Protein AF-A0A432K8R8-F1 (afdb_monomer_lite)

Foldseek 3Di:
DQLLPPPPDQDVQKAKDWDPDDDCPPWAWLEKDWDDDDHWIWIKTWTQDPVQWIKIKIDTPDPQQDMTIITIGPDGSVNQPDDHPRNGDDHPNVSVVSVVSVVVRD

Sequence (106 aa):
MQYWDSEGPNNPEVYIEEIDHFDARGKFQVYGRGDIFGKTEFDMTIWRGRDRRMLVRFWSKDDDIDWRAFKIVGMLDTDITGSRMMGDWIPYCLRVAYDGWISDEW

Radius of gyration: 13.3 Å; chains: 1; bounding box: 30×31×33 Å

Secondary structure (DSSP, 8-state):
--GGGS-----TT-EEEE-S----TTPEEEEEEEEEETTEEEEEEEEE-TT--EEEEEEES-TTS--EEEEEES--GGGS-S-TTS-----HHHHHHHHHHHHHH-

pLDDT: mean 82.95, std 15.0, range [42.0, 97.0]

Structure (mmCIF, N/CA/C/O backbone):
data_AF-A0A432K8R8-F1
#
_entry.id   AF-A0A432K8R8-F1
#
loop_
_atom_site.group_PDB
_atom_site.id
_atom_site.type_symbol
_atom_site.label_atom_id
_atom_site.label_alt_id
_atom_site.label_comp_id
_atom_site.label_asym_id
_atom_site.label_entity_id
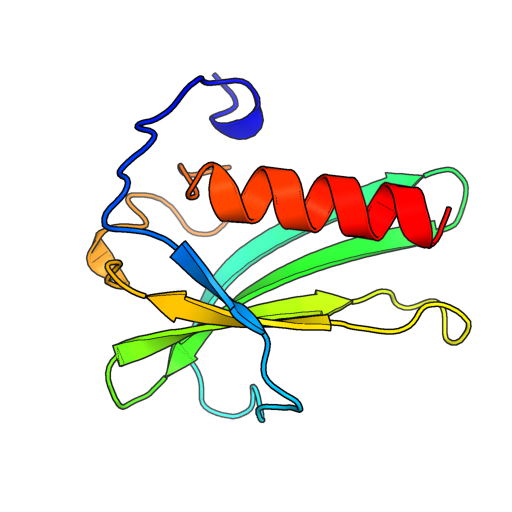_atom_site.label_seq_id
_atom_site.pdbx_PDB_ins_code
_atom_site.Cartn_x
_atom_site.Cartn_y
_atom_site.Cartn_z
_atom_site.occupancy
_atom_site.B_iso_or_equiv
_atom_site.auth_seq_id
_atom_site.auth_comp_id
_atom_site.auth_asym_id
_atom_site.auth_atom_id
_atom_site.pdbx_PDB_model_num
ATOM 1 N N . MET A 1 1 ? -8.721 17.334 -11.067 1.00 42.00 1 MET A N 1
ATOM 2 C CA . MET A 1 1 ? -7.374 17.256 -10.466 1.00 42.00 1 MET A CA 1
ATOM 3 C C . MET A 1 1 ? -7.163 15.813 -10.066 1.00 42.00 1 MET A C 1
ATOM 5 O O . MET A 1 1 ? -8.027 15.283 -9.383 1.00 42.00 1 MET A O 1
ATOM 9 N N . GLN A 1 2 ? -6.109 15.162 -10.561 1.00 52.50 2 GLN A N 1
ATOM 10 C CA . GLN A 1 2 ? -5.728 13.834 -10.078 1.00 52.50 2 GLN A CA 1
ATOM 11 C C . GLN A 1 2 ? -5.270 14.006 -8.625 1.00 52.50 2 GLN A C 1
ATOM 13 O O . GLN A 1 2 ? -4.321 14.740 -8.371 1.00 52.50 2 GLN A O 1
ATOM 18 N N . TYR A 1 3 ? -5.963 13.398 -7.659 1.00 57.38 3 TYR A N 1
ATOM 19 C CA . TYR A 1 3 ? -5.620 13.546 -6.237 1.00 57.38 3 TYR A CA 1
ATOM 20 C C . TYR A 1 3 ? -4.218 13.021 -5.899 1.00 57.38 3 TYR A C 1
ATOM 22 O O . TYR A 1 3 ? -3.676 13.387 -4.857 1.00 57.38 3 TYR A O 1
ATOM 30 N N . TRP A 1 4 ? -3.615 12.214 -6.776 1.00 63.62 4 TRP A N 1
ATOM 31 C CA . TRP A 1 4 ? -2.246 11.723 -6.624 1.00 63.62 4 TRP A CA 1
ATOM 32 C C . TRP A 1 4 ? -1.218 12.844 -6.454 1.00 63.62 4 TRP A C 1
ATOM 34 O O . TRP A 1 4 ? -0.339 12.723 -5.608 1.00 63.62 4 TRP A O 1
ATOM 44 N N . ASP A 1 5 ? -1.398 13.958 -7.167 1.00 59.44 5 ASP A N 1
ATOM 45 C CA . ASP A 1 5 ? -0.513 15.129 -7.094 1.00 59.44 5 ASP A CA 1
ATOM 46 C C . ASP A 1 5 ? -0.961 16.139 -6.026 1.00 59.44 5 ASP A C 1
ATOM 48 O O . ASP A 1 5 ? -0.345 17.186 -5.842 1.00 59.44 5 ASP A O 1
ATOM 52 N N . SER A 1 6 ? -2.065 15.862 -5.322 1.00 59.44 6 SER A N 1
ATOM 53 C CA . SER A 1 6 ? -2.537 16.729 -4.244 1.00 59.44 6 SER A CA 1
ATOM 54 C C . SER A 1 6 ? -1.804 16.407 -2.943 1.00 59.44 6 SER A C 1
ATOM 56 O O . SER A 1 6 ? -1.611 15.241 -2.593 1.00 59.44 6 SER A O 1
ATOM 58 N N . GLU A 1 7 ? -1.462 17.424 -2.155 1.00 55.53 7 GLU A N 1
ATOM 59 C CA . GLU A 1 7 ? -0.938 17.267 -0.786 1.00 55.53 7 GLU A CA 1
ATOM 60 C C . GLU A 1 7 ? -1.992 16.735 0.204 1.00 55.53 7 GLU A C 1
ATOM 62 O O . GLU A 1 7 ? -1.928 17.030 1.395 1.00 55.53 7 GLU A O 1
ATOM 67 N N . GLY A 1 8 ? -3.010 16.007 -0.279 1.00 56.50 8 GLY A N 1
ATOM 68 C CA . GLY A 1 8 ? -4.173 15.621 0.504 1.00 56.50 8 GLY A CA 1
ATOM 69 C C . GLY A 1 8 ? -3.781 15.053 1.872 1.00 56.50 8 GLY A C 1
ATOM 70 O O . GLY A 1 8 ? -2.707 14.467 2.005 1.00 56.50 8 GLY A O 1
ATOM 71 N N . PRO A 1 9 ? -4.631 15.249 2.887 1.00 57.00 9 PRO A N 1
ATOM 72 C CA . PRO A 1 9 ? -4.216 15.457 4.267 1.00 57.00 9 PRO A CA 1
ATOM 73 C C . PRO A 1 9 ? -3.190 14.433 4.748 1.00 57.00 9 PRO A C 1
ATOM 75 O O . PRO A 1 9 ? -3.463 13.234 4.800 1.00 57.00 9 PRO A O 1
ATOM 78 N N . ASN A 1 10 ? -2.013 14.912 5.152 1.00 62.41 10 ASN A N 1
ATOM 79 C CA . ASN A 1 10 ? -1.089 14.108 5.938 1.00 62.41 10 ASN A CA 1
ATOM 80 C C . ASN A 1 10 ? -1.682 13.945 7.344 1.00 62.41 10 ASN A C 1
ATOM 82 O O . ASN A 1 10 ? -1.412 14.745 8.238 1.00 62.41 10 ASN A O 1
ATOM 86 N N . ASN A 1 11 ? -2.579 12.971 7.503 1.00 69.69 11 ASN A N 1
ATOM 87 C CA . ASN A 1 11 ? -3.137 12.622 8.799 1.00 69.69 11 ASN A CA 1
ATOM 88 C C . ASN A 1 11 ? -2.154 11.673 9.508 1.00 69.69 11 ASN A C 1
ATOM 90 O O . ASN A 1 11 ? -2.046 10.523 9.082 1.00 69.69 11 ASN A O 1
ATOM 94 N N . PRO A 1 12 ? -1.459 12.106 10.577 1.00 72.62 12 PRO A N 1
ATOM 95 C CA . PRO A 1 12 ? -0.501 11.261 11.290 1.00 72.62 12 PRO A CA 1
ATOM 96 C C . PRO A 1 12 ? -1.156 10.053 11.976 1.00 72.62 12 PRO A C 1
ATOM 98 O O . PRO A 1 12 ? -0.460 9.113 12.346 1.00 72.62 12 PRO A O 1
ATOM 101 N N . GLU A 1 13 ? -2.481 10.054 12.139 1.00 83.12 13 GLU A N 1
ATOM 102 C CA . GLU A 1 13 ? -3.229 8.903 12.651 1.00 83.12 13 GLU A CA 1
ATOM 103 C C . GLU A 1 13 ? -3.401 7.800 11.594 1.00 83.12 13 GLU A C 1
ATOM 105 O O . GLU A 1 13 ? -3.737 6.669 11.947 1.00 83.12 13 GLU A O 1
ATOM 110 N N . VAL A 1 14 ? -3.149 8.107 10.313 1.00 85.50 14 VAL A N 1
ATOM 111 C CA . VAL A 1 14 ? -3.227 7.158 9.198 1.00 85.50 14 VAL A CA 1
ATOM 112 C C . VAL A 1 14 ? -1.834 6.714 8.779 1.00 85.50 14 VAL A C 1
ATOM 114 O O . VAL A 1 14 ? -1.045 7.478 8.222 1.00 85.50 14 VAL A O 1
ATOM 117 N N . TYR A 1 15 ? -1.548 5.435 8.982 1.00 89.31 15 TYR A N 1
ATOM 118 C CA . TYR A 1 15 ? -0.267 4.832 8.630 1.00 89.31 15 TYR A CA 1
ATOM 119 C C . TYR A 1 15 ? -0.459 3.416 8.088 1.00 89.31 15 TYR A C 1
ATOM 121 O O . TYR A 1 15 ? -1.550 2.844 8.166 1.00 89.31 15 TYR A O 1
ATOM 129 N N . ILE A 1 16 ? 0.599 2.857 7.504 1.00 92.81 16 ILE A N 1
ATOM 130 C CA . ILE A 1 16 ? 0.600 1.491 6.984 1.00 92.81 16 ILE A CA 1
ATOM 131 C C . ILE A 1 16 ? 1.515 0.604 7.824 1.00 92.81 16 ILE A C 1
ATOM 133 O O . ILE A 1 16 ? 2.585 1.026 8.253 1.00 92.81 16 ILE A O 1
ATOM 137 N N . GLU A 1 17 ? 1.075 -0.625 8.058 1.00 95.50 17 GLU A N 1
ATOM 138 C CA . GLU A 1 17 ? 1.848 -1.685 8.705 1.00 95.50 17 GLU A CA 1
ATOM 139 C C . GLU A 1 17 ? 2.110 -2.765 7.661 1.00 95.50 17 GLU A C 1
ATOM 141 O O . GLU A 1 17 ? 1.156 -3.305 7.095 1.00 95.50 17 GLU A O 1
ATOM 146 N N . GLU A 1 18 ? 3.377 -3.069 7.387 1.00 95.88 18 GLU A N 1
ATOM 147 C CA . GLU A 1 18 ? 3.733 -4.197 6.527 1.00 95.88 18 GLU A CA 1
ATOM 148 C C . GLU A 1 18 ? 3.308 -5.514 7.184 1.00 95.88 18 GLU A C 1
ATOM 150 O O . GLU A 1 18 ? 3.372 -5.677 8.406 1.00 95.88 18 GLU A O 1
ATOM 155 N N . ILE A 1 19 ? 2.809 -6.436 6.370 1.00 96.56 19 ILE A N 1
ATOM 156 C CA . ILE A 1 19 ? 2.346 -7.753 6.793 1.00 96.56 19 ILE A CA 1
ATOM 157 C C . ILE A 1 19 ? 2.857 -8.802 5.815 1.00 96.56 19 ILE A C 1
ATOM 159 O O . ILE A 1 19 ? 2.910 -8.551 4.616 1.00 96.56 19 ILE A O 1
ATOM 163 N N . ASP A 1 20 ? 3.133 -10.007 6.315 1.00 95.25 20 ASP A N 1
ATOM 164 C CA . ASP A 1 20 ? 3.686 -11.078 5.482 1.00 95.25 20 ASP A CA 1
ATOM 165 C C . ASP A 1 20 ? 2.788 -11.403 4.286 1.00 95.25 20 ASP A C 1
ATOM 167 O O . ASP A 1 20 ? 3.266 -11.573 3.177 1.00 95.25 20 ASP A O 1
ATOM 171 N N . HIS A 1 21 ? 1.474 -11.538 4.505 1.00 94.00 21 HIS A N 1
ATOM 172 C CA . HIS A 1 21 ? 0.527 -11.958 3.473 1.00 94.00 21 HIS A CA 1
ATOM 173 C C . HIS A 1 21 ? -0.933 -11.755 3.916 1.00 94.00 21 HIS A C 1
ATOM 175 O O . HIS A 1 21 ? -1.271 -11.813 5.099 1.00 94.00 21 HIS A O 1
ATOM 181 N N . PHE A 1 22 ? -1.842 -11.620 2.946 1.00 94.25 22 PHE A N 1
ATOM 182 C CA . PHE A 1 22 ? -3.280 -11.815 3.148 1.00 94.25 22 PHE A CA 1
ATOM 183 C C . PHE A 1 22 ? -3.943 -12.393 1.895 1.00 94.25 22 PHE A C 1
ATOM 185 O O . PHE A 1 22 ? -3.562 -12.062 0.778 1.00 94.25 22 PHE A O 1
ATOM 192 N N . ASP A 1 23 ? -5.007 -13.182 2.061 1.00 92.69 23 ASP A N 1
ATOM 193 C CA . ASP A 1 23 ? -5.818 -13.645 0.928 1.00 92.69 23 ASP A CA 1
ATOM 194 C C . ASP A 1 23 ? -6.830 -12.565 0.498 1.00 92.69 23 ASP A C 1
ATOM 196 O O . ASP A 1 23 ? -7.663 -12.137 1.302 1.00 92.69 23 ASP A O 1
ATOM 200 N N . ALA A 1 24 ? -6.785 -12.132 -0.765 1.00 91.38 24 ALA A N 1
ATOM 201 C CA . ALA A 1 24 ? -7.726 -11.167 -1.338 1.00 91.38 24 ALA A CA 1
ATOM 202 C C . ALA A 1 24 ? -9.114 -11.771 -1.645 1.00 91.38 24 ALA A C 1
ATOM 204 O O . ALA A 1 24 ? -10.091 -11.034 -1.810 1.00 91.38 24 ALA A O 1
ATOM 205 N N . ARG A 1 25 ? -9.244 -13.105 -1.699 1.00 89.50 25 ARG A N 1
ATOM 206 C CA . ARG A 1 25 ? -10.503 -13.786 -2.034 1.00 89.50 25 ARG A CA 1
ATOM 207 C C . ARG A 1 25 ? -11.601 -13.444 -1.029 1.00 89.50 25 ARG A C 1
ATOM 209 O O . ARG A 1 25 ? -11.418 -13.475 0.188 1.00 89.50 25 ARG A O 1
ATOM 216 N N . GLY A 1 26 ? -12.774 -13.100 -1.559 1.00 88.38 26 GLY A N 1
ATOM 217 C CA . GLY A 1 26 ? -13.945 -12.732 -0.759 1.00 88.38 26 GLY A CA 1
ATOM 218 C C . GLY A 1 26 ? -13.848 -11.370 -0.059 1.00 88.38 26 GLY A C 1
ATOM 219 O O . GLY A 1 26 ? -14.732 -11.051 0.7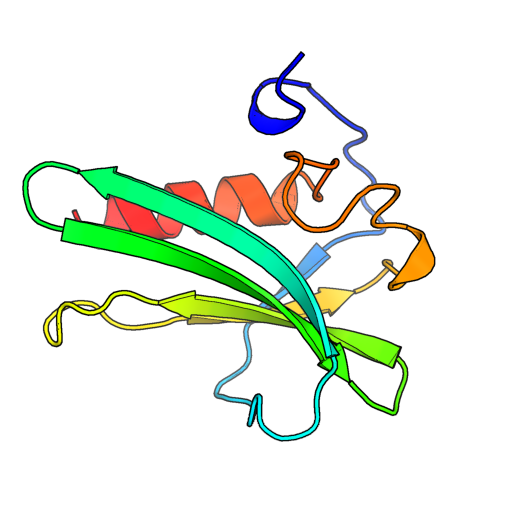40 1.00 88.38 26 GLY A O 1
ATOM 220 N N . LYS A 1 27 ? -12.809 -10.573 -0.341 1.00 92.44 27 LYS A N 1
ATOM 221 C CA . LYS A 1 27 ? -12.699 -9.176 0.095 1.00 92.44 27 LYS A CA 1
ATOM 222 C C . LYS A 1 27 ? -13.241 -8.241 -0.979 1.00 92.44 27 LYS A C 1
ATOM 224 O O . LYS A 1 27 ? -13.289 -8.580 -2.159 1.00 92.44 27 LYS A O 1
ATOM 229 N N . PHE A 1 28 ? -13.669 -7.055 -0.564 1.00 89.88 28 PHE A N 1
ATOM 230 C CA . PHE A 1 28 ? -14.235 -6.068 -1.477 1.00 89.88 28 PHE A CA 1
ATOM 231 C C . PHE A 1 28 ? -13.138 -5.120 -1.948 1.00 89.88 28 PHE A C 1
ATOM 233 O O . PHE A 1 28 ? -12.571 -4.402 -1.130 1.00 89.88 28 PHE A O 1
ATOM 240 N N . GLN A 1 29 ? -12.837 -5.108 -3.244 1.00 89.81 29 GLN A N 1
ATOM 241 C CA . GLN A 1 29 ? -11.899 -4.136 -3.798 1.00 89.81 29 GLN A CA 1
ATOM 242 C C . GLN A 1 29 ? -12.507 -2.730 -3.721 1.00 89.81 29 GLN A C 1
ATOM 244 O O . GLN A 1 29 ? -13.637 -2.503 -4.176 1.00 89.81 29 GLN A O 1
ATOM 249 N N . VAL A 1 30 ? -11.753 -1.816 -3.114 1.00 86.25 30 VAL A N 1
ATOM 250 C CA . VAL A 1 30 ? -12.158 -0.421 -2.883 1.00 86.25 30 VAL A CA 1
ATOM 251 C C . VAL A 1 30 ? -11.413 0.541 -3.801 1.00 86.25 30 VAL A C 1
ATOM 253 O O . VAL A 1 30 ? -12.018 1.487 -4.291 1.00 86.25 30 VAL A O 1
ATOM 256 N N . TYR A 1 31 ? -10.142 0.267 -4.099 1.00 85.69 31 TYR A N 1
ATOM 257 C CA . TYR A 1 31 ? -9.304 1.107 -4.950 1.00 85.69 31 TYR A CA 1
ATOM 258 C C . TYR A 1 31 ? -8.279 0.256 -5.704 1.00 85.69 31 TYR A C 1
ATOM 260 O O . TYR A 1 31 ? -7.869 -0.804 -5.226 1.00 85.69 31 TYR A O 1
ATOM 268 N N . GLY A 1 32 ? -7.875 0.720 -6.883 1.00 87.88 32 GLY A N 1
ATOM 269 C CA . GLY A 1 32 ? -6.787 0.147 -7.664 1.00 87.88 32 GLY A CA 1
ATOM 270 C C . GLY A 1 32 ? -6.087 1.232 -8.475 1.00 87.88 32 GLY A C 1
ATOM 271 O O . GLY A 1 32 ? -6.740 2.173 -8.930 1.00 87.88 32 GLY A O 1
ATOM 272 N N . ARG A 1 33 ? -4.776 1.086 -8.638 1.00 88.12 33 ARG A N 1
ATOM 273 C CA . ARG A 1 33 ? -3.919 1.921 -9.478 1.00 88.12 33 ARG A CA 1
ATOM 274 C C . ARG A 1 33 ? -2.910 1.024 -10.185 1.00 88.12 33 ARG A C 1
ATOM 276 O O . ARG A 1 33 ? -2.439 0.081 -9.563 1.00 88.12 33 ARG A O 1
ATOM 283 N N . GLY A 1 34 ? -2.597 1.360 -11.430 1.00 90.88 34 GLY A N 1
ATOM 284 C CA . GLY A 1 34 ? -1.501 0.767 -12.184 1.00 90.88 34 GLY A CA 1
ATOM 285 C C . GLY A 1 34 ? -0.652 1.864 -12.820 1.00 90.88 34 GLY A C 1
ATOM 286 O O . GLY A 1 34 ? -1.200 2.858 -13.310 1.00 90.88 34 GLY A O 1
ATOM 287 N N . ASP A 1 35 ? 0.663 1.686 -12.804 1.00 90.25 35 ASP A N 1
ATOM 288 C CA . ASP A 1 35 ? 1.654 2.563 -13.422 1.00 90.25 35 ASP A CA 1
ATOM 289 C C . ASP A 1 35 ? 2.579 1.735 -14.315 1.00 90.25 35 ASP A C 1
ATOM 291 O O . ASP A 1 35 ? 3.052 0.667 -13.931 1.00 90.25 35 ASP A O 1
ATOM 295 N N . ILE A 1 36 ? 2.828 2.222 -15.532 1.00 92.31 36 ILE A N 1
ATOM 296 C CA . ILE A 1 36 ? 3.607 1.497 -16.540 1.00 92.31 36 ILE A CA 1
ATOM 297 C C . ILE A 1 36 ? 4.951 2.195 -16.736 1.00 92.31 36 ILE A C 1
ATOM 299 O O . ILE A 1 36 ? 4.998 3.350 -17.166 1.00 92.31 36 ILE A O 1
ATOM 303 N N . PHE A 1 37 ? 6.037 1.458 -16.507 1.00 88.25 37 PHE A N 1
ATOM 304 C CA . PHE A 1 37 ? 7.410 1.888 -16.755 1.00 88.25 37 PHE A CA 1
ATOM 305 C C . PHE A 1 37 ? 8.051 0.943 -17.773 1.00 88.25 37 PHE A C 1
ATOM 307 O O . PHE A 1 37 ? 8.263 -0.242 -17.528 1.00 88.25 37 PHE A O 1
ATOM 314 N N . GLY A 1 38 ? 8.315 1.448 -18.980 1.00 88.50 38 GLY A N 1
ATOM 315 C CA . GLY A 1 38 ? 8.817 0.621 -20.079 1.00 88.50 38 GLY A CA 1
ATOM 316 C C . GLY A 1 38 ? 7.855 -0.519 -20.437 1.00 88.50 38 GLY A C 1
ATOM 317 O O . GLY A 1 38 ? 6.825 -0.281 -21.065 1.00 88.50 38 GLY A O 1
ATOM 318 N N . LYS A 1 39 ? 8.224 -1.759 -20.088 1.00 88.88 39 LYS A N 1
ATOM 319 C CA . LYS A 1 39 ? 7.404 -2.970 -20.298 1.00 88.88 39 LYS A CA 1
ATOM 320 C C . LYS A 1 39 ? 6.792 -3.523 -19.009 1.00 88.88 39 LYS A C 1
ATOM 322 O O . LYS A 1 39 ? 6.031 -4.484 -19.085 1.00 88.88 39 LYS A O 1
ATOM 327 N N . THR A 1 40 ? 7.127 -2.930 -17.872 1.00 92.69 40 THR A N 1
ATOM 328 C CA . THR A 1 40 ? 6.752 -3.411 -16.548 1.00 92.69 40 THR A CA 1
ATOM 329 C C . THR A 1 40 ? 5.565 -2.602 -16.042 1.00 92.69 40 THR A C 1
ATOM 331 O O . THR A 1 40 ? 5.542 -1.374 -16.144 1.00 92.69 40 THR A O 1
ATOM 334 N N . GLU A 1 41 ? 4.555 -3.303 -15.535 1.00 94.75 41 GLU A N 1
ATOM 335 C CA . GLU A 1 41 ? 3.369 -2.719 -14.908 1.00 94.75 41 GLU A CA 1
ATOM 336 C C . GLU A 1 41 ? 3.478 -2.933 -13.400 1.00 94.75 41 GLU A C 1
ATOM 338 O O . GLU A 1 41 ? 3.655 -4.061 -12.938 1.00 94.75 41 GLU A O 1
ATOM 343 N N . PHE A 1 42 ? 3.406 -1.846 -12.647 1.00 94.75 42 PHE A N 1
ATOM 344 C CA . PHE A 1 42 ? 3.350 -1.847 -11.196 1.00 94.75 42 PHE A CA 1
ATOM 345 C C . PHE A 1 42 ? 1.912 -1.558 -10.801 1.00 94.75 42 PHE A C 1
ATOM 347 O O . PHE A 1 42 ? 1.315 -0.607 -11.301 1.00 94.75 42 PHE A O 1
ATOM 354 N N . ASP A 1 43 ? 1.352 -2.382 -9.926 1.00 95.06 43 ASP A N 1
ATOM 355 C CA . ASP A 1 43 ? -0.031 -2.286 -9.498 1.00 95.06 43 ASP A CA 1
ATOM 356 C C . ASP A 1 43 ? -0.121 -2.128 -7.980 1.00 95.06 43 ASP A C 1
ATOM 358 O O . ASP A 1 43 ? 0.520 -2.828 -7.196 1.00 95.06 43 ASP A O 1
ATOM 362 N N . MET A 1 44 ? -1.021 -1.257 -7.544 1.00 93.94 44 MET A N 1
ATOM 363 C CA . MET A 1 44 ? -1.486 -1.172 -6.169 1.00 93.94 44 MET A CA 1
ATOM 364 C C . MET A 1 44 ? -2.969 -1.493 -6.127 1.00 93.94 44 MET A C 1
ATOM 366 O O . MET A 1 44 ? -3.779 -0.935 -6.865 1.00 93.94 44 MET A O 1
ATOM 370 N N . THR A 1 45 ? -3.374 -2.359 -5.207 1.00 92.88 45 THR A N 1
ATOM 371 C CA . THR A 1 45 ? -4.792 -2.644 -4.985 1.00 92.88 45 THR A CA 1
ATOM 372 C C . THR A 1 45 ? -5.125 -2.620 -3.505 1.00 92.88 45 THR A C 1
ATOM 374 O O . THR A 1 45 ? -4.393 -3.164 -2.684 1.00 92.88 45 THR A O 1
ATOM 377 N N . ILE A 1 46 ? -6.249 -1.986 -3.171 1.00 91.81 46 ILE A N 1
ATOM 378 C CA . ILE A 1 46 ? -6.767 -1.873 -1.810 1.00 91.81 46 ILE A CA 1
ATOM 379 C C . ILE A 1 46 ? -8.057 -2.687 -1.707 1.00 91.81 46 ILE A C 1
ATOM 381 O O . ILE A 1 46 ? -8.970 -2.566 -2.535 1.00 91.81 46 ILE A O 1
ATOM 385 N N . TRP A 1 47 ? -8.160 -3.482 -0.648 1.00 93.06 47 TRP A N 1
ATOM 386 C CA . TRP A 1 47 ? -9.325 -4.282 -0.307 1.00 93.06 47 TRP A CA 1
ATOM 387 C C . TRP A 1 47 ? -9.833 -3.965 1.093 1.00 93.06 47 TRP A C 1
ATOM 389 O O . TRP A 1 47 ? -9.065 -3.779 2.032 1.00 93.06 47 TRP A O 1
ATOM 399 N N . ARG A 1 48 ? -11.153 -4.033 1.248 1.00 91.38 48 ARG A N 1
ATOM 400 C CA . ARG A 1 48 ? -11.834 -4.064 2.538 1.00 91.38 48 ARG A CA 1
ATOM 401 C C . ARG A 1 48 ? -12.131 -5.507 2.944 1.00 91.38 48 ARG A C 1
ATOM 403 O O . ARG A 1 48 ? -12.864 -6.223 2.249 1.00 91.38 48 ARG A O 1
ATOM 410 N N . GLY A 1 49 ? -11.587 -5.919 4.085 1.00 87.88 49 GLY A N 1
ATOM 411 C CA . GLY A 1 49 ? -11.910 -7.165 4.776 1.00 87.88 49 GLY A CA 1
ATOM 412 C C . GLY A 1 49 ? -13.310 -7.162 5.403 1.00 87.88 49 GLY A C 1
ATOM 413 O O . GLY A 1 49 ? -13.971 -6.131 5.511 1.00 87.88 49 GLY A O 1
ATOM 414 N N . ARG A 1 50 ? -13.788 -8.335 5.840 1.00 84.69 50 ARG A N 1
ATOM 415 C CA . ARG A 1 50 ? -15.094 -8.457 6.527 1.00 84.69 50 ARG A CA 1
ATOM 416 C C . ARG A 1 50 ? -15.121 -7.750 7.882 1.00 84.69 50 ARG A C 1
ATOM 418 O O . ARG A 1 50 ? -16.159 -7.259 8.300 1.00 84.69 50 ARG A O 1
ATOM 425 N N . ASP A 1 51 ? -13.971 -7.680 8.531 1.00 86.31 51 ASP A N 1
ATOM 426 C CA . ASP A 1 51 ? -13.702 -6.946 9.767 1.00 86.31 51 ASP A CA 1
ATOM 427 C C . ASP A 1 51 ? -13.494 -5.440 9.538 1.00 86.31 51 ASP A C 1
ATOM 429 O O . ASP A 1 51 ? -13.047 -4.735 10.439 1.00 86.31 51 ASP A O 1
ATOM 433 N N . ARG A 1 52 ? -13.801 -4.949 8.329 1.00 83.06 52 ARG A N 1
ATOM 434 C CA . ARG A 1 52 ? -13.557 -3.577 7.867 1.00 83.06 52 ARG A CA 1
ATOM 435 C C . ARG A 1 52 ? -12.085 -3.164 7.871 1.00 83.06 52 ARG A C 1
ATOM 437 O O . ARG A 1 52 ? -11.802 -1.989 7.665 1.00 83.06 52 ARG A O 1
ATOM 444 N N . ARG A 1 53 ? -11.143 -4.100 8.042 1.00 89.75 53 ARG A N 1
ATOM 445 C CA . ARG A 1 53 ? -9.720 -3.793 7.880 1.00 89.75 53 ARG A CA 1
ATOM 446 C C . ARG A 1 53 ? -9.419 -3.493 6.421 1.00 89.75 53 ARG A C 1
ATOM 448 O O . ARG A 1 53 ? -9.883 -4.197 5.522 1.00 89.75 53 ARG A O 1
ATOM 455 N N . MET A 1 54 ? -8.616 -2.464 6.220 1.00 92.00 54 MET A N 1
ATOM 456 C CA . MET A 1 54 ? -8.147 -2.031 4.915 1.00 92.00 54 MET A CA 1
ATOM 457 C C . MET A 1 54 ? -6.793 -2.682 4.653 1.00 92.00 54 MET A C 1
ATOM 459 O O . MET A 1 54 ? -5.882 -2.587 5.474 1.00 92.00 54 MET A O 1
ATOM 463 N N . LEU A 1 55 ? -6.688 -3.397 3.542 1.00 94.56 55 LEU A N 1
ATOM 464 C CA . LEU A 1 55 ? -5.519 -4.185 3.166 1.00 94.56 55 LEU A CA 1
ATOM 465 C C . LEU A 1 55 ? -5.041 -3.733 1.798 1.00 94.56 55 LEU A C 1
ATOM 467 O O . LEU A 1 55 ? -5.867 -3.515 0.913 1.00 94.56 55 LEU A O 1
ATOM 471 N N . VAL A 1 56 ? -3.733 -3.621 1.619 1.00 95.12 56 VAL A N 1
ATOM 472 C CA . VAL A 1 56 ? -3.119 -3.184 0.366 1.00 95.12 56 VAL A CA 1
ATOM 473 C C . VAL A 1 56 ? -2.102 -4.199 -0.094 1.00 95.12 56 VAL A C 1
ATOM 475 O O . VAL A 1 56 ? -1.381 -4.765 0.721 1.00 95.12 56 VAL A O 1
ATOM 478 N N . ARG A 1 57 ? -2.029 -4.405 -1.404 1.00 96.69 57 ARG A N 1
ATOM 479 C CA . ARG A 1 57 ? -0.926 -5.115 -2.039 1.00 96.69 57 ARG A CA 1
ATOM 480 C C . ARG A 1 57 ? -0.345 -4.267 -3.151 1.00 96.69 57 ARG A C 1
ATOM 482 O O . ARG A 1 57 ? -1.107 -3.749 -3.972 1.00 96.69 57 ARG A O 1
ATOM 489 N N . PHE A 1 58 ? 0.973 -4.186 -3.159 1.00 96.62 58 PHE A N 1
ATOM 490 C CA . PHE A 1 58 ? 1.776 -3.764 -4.293 1.00 96.62 58 PHE A CA 1
ATOM 491 C C . PHE A 1 58 ? 2.220 -5.021 -5.027 1.00 96.62 58 PHE A C 1
ATOM 493 O O . PHE A 1 58 ? 2.681 -5.959 -4.376 1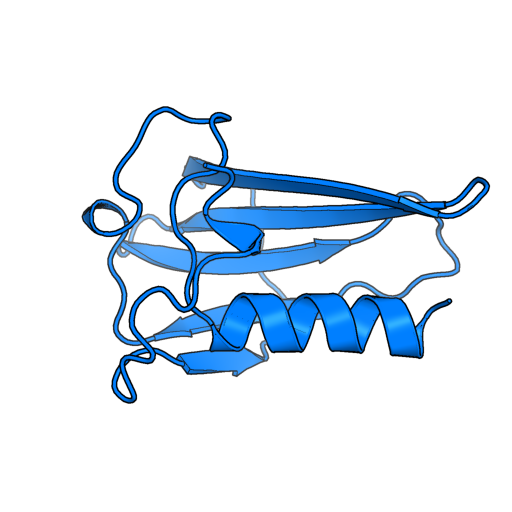.00 96.62 58 PHE A O 1
ATOM 500 N N . TRP A 1 59 ? 1.987 -5.104 -6.327 1.00 96.25 59 TRP A N 1
ATOM 501 C CA . TRP A 1 59 ? 2.262 -6.305 -7.105 1.00 96.25 59 TRP A CA 1
ATOM 502 C C . TRP A 1 59 ? 2.572 -5.958 -8.556 1.00 96.25 59 TRP A C 1
ATOM 504 O O . TRP A 1 59 ? 2.142 -4.924 -9.055 1.00 96.25 59 TRP A O 1
ATOM 514 N N . SER A 1 60 ? 3.311 -6.830 -9.230 1.00 95.69 60 SER A N 1
ATOM 515 C CA . SER A 1 60 ? 3.490 -6.788 -10.677 1.00 95.69 60 SER A CA 1
ATOM 516 C C . SER A 1 60 ? 3.046 -8.116 -11.283 1.00 95.69 60 SER A C 1
ATOM 518 O O . SER A 1 60 ? 2.877 -9.117 -10.583 1.00 95.69 60 SER A O 1
ATOM 520 N N . LYS A 1 61 ? 2.825 -8.118 -12.599 1.00 93.69 61 LYS A N 1
ATOM 521 C CA . LYS A 1 61 ? 2.729 -9.353 -13.392 1.00 93.69 61 LYS A CA 1
ATOM 522 C C . LYS A 1 61 ? 4.103 -9.912 -13.757 1.00 93.69 61 LYS A C 1
ATOM 524 O O . LYS A 1 61 ? 4.158 -11.010 -14.298 1.00 93.69 61 LYS A O 1
ATOM 529 N N . ASP A 1 62 ? 5.157 -9.130 -13.551 1.00 92.81 62 ASP A N 1
ATOM 530 C CA . ASP A 1 62 ? 6.528 -9.589 -13.697 1.00 92.81 62 ASP A CA 1
ATOM 531 C C . ASP A 1 62 ? 6.892 -10.470 -12.496 1.00 92.81 62 ASP A C 1
ATOM 533 O O . ASP A 1 62 ? 6.773 -10.032 -11.352 1.00 92.81 62 ASP A O 1
ATOM 537 N N . ASP A 1 63 ? 7.284 -11.716 -12.761 1.00 89.44 63 ASP A N 1
ATOM 538 C CA . ASP A 1 63 ? 7.611 -12.698 -11.721 1.00 89.44 63 ASP A CA 1
ATOM 539 C C . ASP A 1 63 ? 8.938 -12.366 -11.010 1.00 89.44 63 ASP A C 1
ATOM 541 O O . ASP A 1 63 ? 9.190 -12.894 -9.927 1.00 89.44 63 ASP A O 1
ATOM 545 N N . ASP A 1 64 ? 9.767 -11.495 -11.600 1.00 92.44 64 ASP A N 1
ATOM 546 C CA . ASP A 1 64 ? 11.033 -11.038 -11.015 1.00 92.44 64 ASP A CA 1
ATOM 547 C C . ASP A 1 64 ? 10.842 -9.905 -9.986 1.00 92.44 64 ASP A C 1
ATOM 549 O O . ASP A 1 64 ? 11.809 -9.504 -9.340 1.00 92.44 64 ASP A O 1
ATOM 553 N N . ILE A 1 65 ? 9.616 -9.391 -9.823 1.00 92.50 65 ILE A N 1
ATOM 554 C CA . ILE A 1 65 ? 9.297 -8.283 -8.914 1.00 92.50 65 ILE A CA 1
ATOM 555 C C . ILE A 1 65 ? 8.536 -8.803 -7.699 1.00 92.50 65 ILE A C 1
ATOM 557 O O . ILE A 1 65 ? 7.404 -9.293 -7.799 1.00 92.50 65 ILE A O 1
ATOM 561 N N . ASP A 1 66 ? 9.131 -8.620 -6.523 1.00 94.06 66 ASP A N 1
ATOM 562 C CA . ASP A 1 66 ? 8.525 -9.055 -5.274 1.00 94.06 66 ASP A CA 1
ATOM 563 C C . ASP A 1 66 ? 7.351 -8.146 -4.881 1.00 94.06 66 ASP A C 1
ATOM 565 O O . ASP A 1 66 ? 7.419 -6.913 -4.871 1.00 94.06 66 ASP A O 1
ATOM 569 N N . TRP A 1 67 ? 6.229 -8.771 -4.519 1.00 95.12 67 TRP A N 1
ATOM 570 C CA . TRP A 1 67 ? 5.061 -8.056 -4.013 1.00 95.12 67 TRP A CA 1
ATOM 571 C C . TRP A 1 67 ? 5.246 -7.674 -2.542 1.00 95.12 67 TRP A C 1
ATOM 573 O O . TRP A 1 67 ? 5.852 -8.403 -1.759 1.00 95.12 67 TRP A O 1
ATOM 583 N N . ARG A 1 68 ? 4.624 -6.566 -2.127 1.00 97.00 68 ARG A N 1
ATOM 584 C CA . ARG A 1 68 ? 4.556 -6.147 -0.716 1.00 97.00 68 ARG A CA 1
ATOM 585 C C . ARG A 1 68 ? 3.109 -6.030 -0.260 1.00 97.00 68 ARG A C 1
ATOM 587 O O . ARG A 1 68 ? 2.233 -5.613 -1.024 1.00 97.00 68 ARG A O 1
ATOM 594 N N . ALA A 1 69 ? 2.829 -6.417 0.981 1.00 97.00 69 ALA A N 1
ATOM 595 C CA . ALA A 1 69 ? 1.485 -6.386 1.546 1.00 97.00 69 ALA A CA 1
ATOM 596 C C . ALA A 1 69 ? 1.432 -5.541 2.818 1.00 97.00 69 ALA A C 1
ATOM 598 O O . ALA A 1 69 ? 2.312 -5.599 3.668 1.00 97.00 69 ALA A O 1
ATOM 599 N N . PHE A 1 70 ? 0.353 -4.775 2.965 1.00 96.38 70 PHE A N 1
ATOM 600 C CA . PHE A 1 70 ? 0.180 -3.844 4.070 1.00 96.38 70 PHE A CA 1
ATOM 601 C C . PHE A 1 70 ? -1.239 -3.881 4.623 1.00 96.38 70 PHE A C 1
ATOM 603 O O . PHE A 1 70 ? -2.212 -4.209 3.936 1.00 96.38 70 PHE A O 1
ATOM 610 N N . LYS A 1 71 ? -1.365 -3.454 5.871 1.00 94.62 71 LYS A N 1
ATOM 611 C CA . LYS A 1 71 ? -2.616 -3.055 6.506 1.00 94.62 71 LYS A CA 1
ATOM 612 C C . LYS A 1 71 ? -2.609 -1.540 6.679 1.00 94.62 71 LYS A C 1
ATOM 614 O O . LYS A 1 71 ? -1.639 -0.992 7.189 1.00 94.62 71 LYS A O 1
ATOM 619 N N . ILE A 1 72 ? -3.700 -0.873 6.312 1.00 91.94 72 ILE A N 1
ATOM 620 C CA . ILE A 1 72 ? -3.887 0.551 6.621 1.00 91.94 72 ILE A CA 1
ATOM 621 C C . ILE A 1 72 ? -4.521 0.659 8.010 1.00 91.94 72 ILE A C 1
ATOM 623 O O . ILE A 1 72 ? -5.546 0.028 8.291 1.00 91.94 72 ILE A O 1
ATOM 627 N N . VAL A 1 73 ? -3.906 1.453 8.879 1.00 90.62 73 VAL A N 1
ATOM 628 C CA . VAL A 1 73 ? -4.400 1.789 10.217 1.00 90.62 73 VAL A CA 1
ATOM 629 C C . VAL A 1 73 ? -4.909 3.227 10.216 1.00 90.62 73 VAL A C 1
ATOM 631 O O . VAL A 1 73 ? -4.417 4.057 9.460 1.00 90.62 73 VAL A O 1
ATOM 634 N N . GLY A 1 74 ? -5.932 3.506 11.029 1.00 86.62 74 GLY A N 1
ATOM 635 C CA . GLY A 1 74 ? -6.517 4.846 11.158 1.00 86.62 74 GLY A CA 1
ATOM 636 C C . GLY A 1 74 ? -7.453 5.257 10.021 1.00 86.62 74 GLY A C 1
ATOM 637 O O . GLY A 1 74 ? -7.917 6.390 10.008 1.00 86.62 74 GLY A O 1
ATOM 638 N N . MET A 1 75 ? -7.754 4.350 9.087 1.00 82.88 75 MET A N 1
ATOM 639 C CA . MET A 1 75 ? -8.609 4.615 7.928 1.00 82.88 75 MET A CA 1
ATOM 640 C C . MET A 1 75 ? -9.715 3.566 7.792 1.00 82.88 75 MET A C 1
ATOM 642 O O . MET A 1 75 ? -9.475 2.364 7.941 1.00 82.88 75 MET A O 1
ATOM 646 N N . LEU A 1 76 ? -10.923 4.020 7.468 1.00 75.94 76 LEU A N 1
ATOM 647 C CA . LEU A 1 76 ? -12.069 3.192 7.117 1.00 75.94 76 LEU A CA 1
ATOM 648 C C . LEU A 1 76 ? -12.296 3.174 5.604 1.00 75.94 76 LEU A C 1
ATOM 650 O O . LEU A 1 76 ? -11.870 4.044 4.851 1.00 75.94 76 LEU A O 1
ATOM 654 N N . ASP A 1 77 ? -13.055 2.184 5.152 1.00 71.12 77 ASP A N 1
ATOM 655 C CA . ASP A 1 77 ? -13.450 2.052 3.752 1.00 71.12 77 ASP A CA 1
ATOM 656 C C . ASP A 1 77 ? -14.303 3.211 3.233 1.00 71.12 77 ASP A C 1
ATOM 658 O O . ASP A 1 77 ? -14.263 3.519 2.047 1.00 71.12 77 ASP A O 1
ATOM 662 N N . THR A 1 78 ? -15.057 3.854 4.123 1.00 70.19 78 THR A N 1
ATOM 663 C CA . THR A 1 78 ? -15.865 5.040 3.821 1.00 70.19 78 THR A CA 1
ATOM 664 C C . THR A 1 78 ? -15.027 6.293 3.590 1.00 70.19 78 THR A C 1
ATOM 666 O O . THR A 1 78 ? -15.531 7.240 2.993 1.00 70.19 78 THR A O 1
ATOM 669 N N . ASP A 1 79 ? -13.770 6.298 4.044 1.00 70.69 79 ASP A N 1
ATOM 670 C CA . ASP A 1 79 ? -12.858 7.437 3.900 1.00 70.69 79 ASP A CA 1
ATOM 671 C C . ASP A 1 79 ? -12.225 7.478 2.505 1.00 70.69 79 ASP A C 1
ATOM 673 O O . ASP A 1 79 ? -11.768 8.531 2.057 1.00 70.69 79 ASP A O 1
ATOM 677 N N . ILE A 1 80 ? -12.263 6.353 1.774 1.00 69.94 80 ILE A N 1
ATOM 678 C CA . ILE A 1 80 ? -12.034 6.336 0.327 1.00 69.94 80 ILE A CA 1
ATOM 679 C C . ILE A 1 80 ? -13.290 6.914 -0.327 1.00 69.94 80 ILE A C 1
ATOM 681 O O . ILE A 1 80 ? -14.214 6.211 -0.740 1.00 69.94 80 ILE A O 1
ATOM 685 N N . THR A 1 81 ? -13.347 8.241 -0.331 1.00 55.16 81 THR A N 1
ATOM 686 C CA . THR A 1 81 ? -14.466 9.001 -0.873 1.00 55.16 81 THR A CA 1
ATOM 687 C C . THR A 1 81 ? -14.334 9.097 -2.385 1.00 55.16 81 THR A C 1
ATOM 689 O O . THR A 1 81 ? -13.667 9.979 -2.914 1.00 55.16 81 THR A O 1
ATOM 692 N N . GLY A 1 82 ? -15.010 8.192 -3.090 1.00 54.09 82 GLY A N 1
ATOM 693 C CA . GLY A 1 82 ? -15.377 8.436 -4.476 1.00 54.09 82 GLY A CA 1
ATOM 694 C C . GLY A 1 82 ? -15.754 7.209 -5.294 1.00 54.09 82 GLY A C 1
ATOM 695 O O . GLY A 1 82 ? -16.068 6.125 -4.789 1.00 54.09 82 GLY A O 1
ATOM 696 N N . SER A 1 83 ? -15.868 7.453 -6.595 1.00 47.94 83 SER A N 1
ATOM 697 C CA . SER A 1 83 ? -16.249 6.447 -7.571 1.00 47.94 83 SER A CA 1
ATOM 698 C C . SER A 1 83 ? -15.061 5.529 -7.785 1.00 47.94 83 SER A C 1
ATOM 700 O O . SER A 1 83 ? -14.070 5.957 -8.374 1.00 47.94 83 SER A O 1
ATOM 702 N N . ARG A 1 84 ? -15.214 4.247 -7.416 1.00 47.28 84 ARG A N 1
ATOM 703 C CA . ARG A 1 84 ? -14.392 3.127 -7.910 1.00 47.28 84 ARG A CA 1
ATOM 704 C C . ARG A 1 84 ? -13.812 3.488 -9.282 1.00 47.28 84 ARG 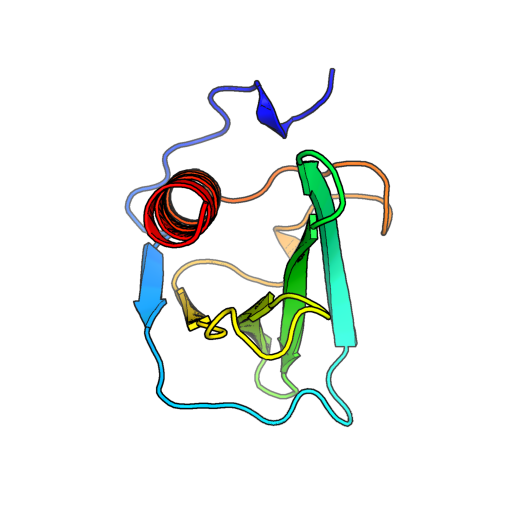A C 1
ATOM 706 O O . ARG A 1 84 ? -14.580 3.663 -10.225 1.00 47.28 84 ARG A O 1
ATOM 713 N N . MET A 1 85 ? -12.486 3.593 -9.371 1.00 43.19 85 MET A N 1
ATOM 714 C CA . MET A 1 85 ? -11.722 3.882 -10.598 1.00 43.19 85 MET A CA 1
ATOM 715 C C . MET A 1 85 ? -11.521 5.356 -11.010 1.00 43.19 85 MET A C 1
ATOM 717 O O . MET A 1 85 ? -10.946 5.581 -12.070 1.00 43.19 85 MET A O 1
ATOM 721 N N . MET A 1 86 ? -11.897 6.364 -10.210 1.00 46.19 86 MET A N 1
ATOM 722 C CA . MET A 1 86 ? -11.673 7.786 -10.552 1.00 46.19 86 MET A CA 1
ATOM 723 C C . MET A 1 86 ? -10.636 8.511 -9.684 1.00 46.19 86 MET A C 1
ATOM 725 O O . MET A 1 86 ? -10.771 9.698 -9.405 1.00 46.19 86 MET A O 1
ATOM 729 N N . GLY A 1 87 ? -9.542 7.828 -9.333 1.00 48.19 87 GLY A N 1
ATOM 730 C CA . GLY A 1 87 ? -8.370 8.505 -8.764 1.00 48.19 87 GLY A CA 1
ATOM 731 C C . GLY A 1 87 ? -8.665 9.221 -7.447 1.00 48.19 87 GLY A C 1
ATOM 732 O O . GLY A 1 87 ? -8.131 10.305 -7.213 1.00 48.19 87 GLY A O 1
ATOM 733 N N . ASP A 1 88 ? -9.531 8.622 -6.631 1.00 60.78 88 ASP A N 1
ATOM 734 C CA . ASP A 1 88 ? -9.922 9.152 -5.331 1.00 60.78 88 ASP A CA 1
ATOM 735 C C . ASP A 1 88 ? -8.726 9.214 -4.378 1.00 60.78 88 ASP A C 1
ATOM 737 O O . ASP A 1 88 ? -7.752 8.465 -4.509 1.00 60.78 88 ASP A O 1
ATOM 741 N N . TRP A 1 89 ? -8.802 10.154 -3.438 1.00 63.66 89 TRP A N 1
ATOM 742 C CA . TRP A 1 89 ? -7.755 10.429 -2.464 1.00 63.66 89 TRP A CA 1
ATOM 743 C C . TRP A 1 89 ? -7.323 9.160 -1.710 1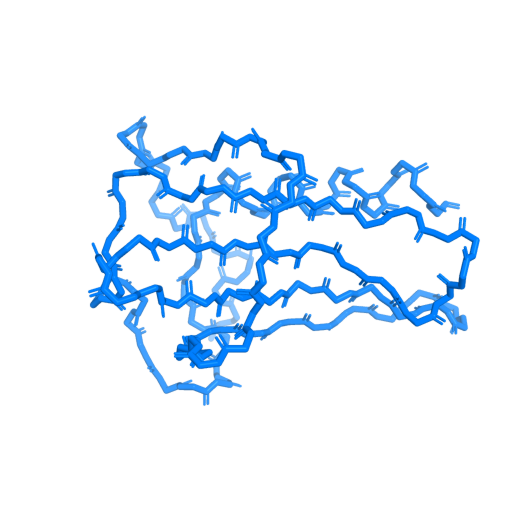.00 63.66 89 TRP A C 1
ATOM 745 O O . TRP A 1 89 ? -8.153 8.441 -1.153 1.00 63.66 89 TRP A O 1
ATOM 755 N N . ILE A 1 90 ? -6.009 8.921 -1.66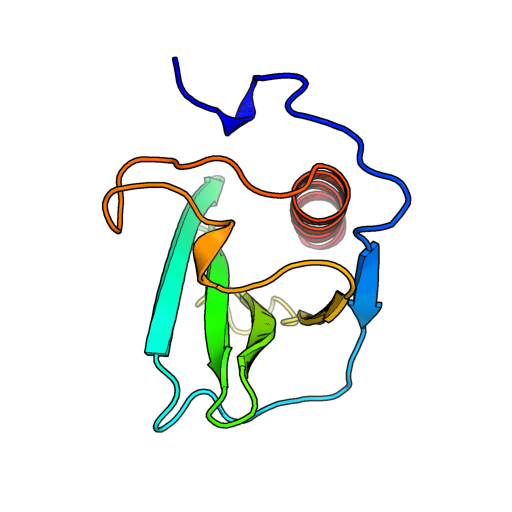1 1.00 76.19 90 ILE A N 1
ATOM 756 C CA . ILE A 1 90 ? -5.387 7.896 -0.818 1.00 76.19 90 ILE A CA 1
ATOM 757 C C . ILE A 1 90 ? -4.383 8.542 0.153 1.00 76.19 90 ILE A C 1
ATOM 759 O O . ILE A 1 90 ? -3.836 9.611 -0.153 1.00 76.19 90 ILE A O 1
ATOM 763 N N . PRO A 1 91 ? -4.093 7.904 1.302 1.00 78.56 91 PRO A N 1
ATOM 764 C CA . PRO A 1 91 ? -3.155 8.442 2.281 1.00 78.56 91 PRO A CA 1
ATOM 765 C C . PRO A 1 91 ? -1.764 8.704 1.694 1.00 78.56 91 PRO A C 1
ATOM 767 O O . PRO A 1 91 ? -1.247 7.915 0.902 1.00 78.56 91 PRO A O 1
ATOM 770 N N . TYR A 1 92 ? -1.126 9.797 2.122 1.00 81.06 92 TYR A N 1
ATOM 771 C CA . TYR A 1 92 ? 0.234 10.152 1.697 1.00 81.06 92 TYR A CA 1
ATOM 772 C C . TYR A 1 92 ? 1.256 9.047 2.000 1.00 81.06 92 TYR A C 1
ATOM 774 O O . TYR A 1 92 ? 2.060 8.712 1.136 1.00 81.06 92 TYR A O 1
ATOM 782 N N . CYS A 1 93 ? 1.172 8.416 3.175 1.00 85.50 93 CYS A N 1
ATOM 783 C CA . CYS A 1 93 ? 2.042 7.298 3.548 1.00 85.50 93 CYS A CA 1
ATOM 784 C C . CYS A 1 93 ? 1.969 6.126 2.556 1.00 85.50 93 CYS A C 1
ATOM 786 O O . CYS A 1 93 ? 2.982 5.481 2.303 1.00 85.50 93 CYS A O 1
ATOM 788 N N . LEU A 1 94 ? 0.800 5.890 1.948 1.00 88.44 94 LEU A N 1
ATOM 789 C CA . LEU A 1 94 ? 0.625 4.835 0.960 1.00 88.44 94 LEU A CA 1
ATOM 790 C C . LEU A 1 94 ? 1.239 5.204 -0.396 1.00 88.44 94 LEU A C 1
ATOM 792 O O . LEU A 1 94 ? 1.864 4.352 -1.017 1.00 88.44 94 LEU A O 1
ATOM 796 N N . ARG A 1 95 ? 1.113 6.471 -0.821 1.00 87.56 95 ARG A N 1
ATOM 797 C CA . ARG A 1 95 ? 1.784 6.987 -2.030 1.00 87.56 95 ARG A CA 1
ATOM 798 C C . ARG A 1 95 ? 3.297 6.853 -1.919 1.00 87.56 95 ARG A C 1
ATOM 800 O O . ARG A 1 95 ? 3.910 6.237 -2.775 1.00 87.56 95 ARG A O 1
ATOM 807 N N . VAL A 1 96 ? 3.867 7.339 -0.815 1.00 88.81 96 VAL A N 1
ATOM 808 C CA . VAL A 1 96 ? 5.314 7.270 -0.560 1.00 88.81 96 VAL A CA 1
ATOM 809 C C . VAL A 1 96 ? 5.815 5.828 -0.549 1.00 88.81 96 VAL A C 1
ATOM 811 O O . VAL A 1 96 ? 6.860 5.543 -1.122 1.00 88.81 96 VAL A O 1
ATOM 814 N N . ALA A 1 97 ? 5.081 4.913 0.086 1.00 92.19 97 ALA A N 1
ATOM 815 C CA . ALA A 1 97 ? 5.474 3.509 0.125 1.00 92.19 97 ALA A CA 1
ATOM 816 C C . ALA A 1 97 ? 5.409 2.840 -1.254 1.00 92.19 97 ALA A C 1
ATOM 818 O O . ALA A 1 97 ? 6.259 2.013 -1.567 1.00 92.19 97 ALA A O 1
ATOM 819 N N . TYR A 1 98 ? 4.419 3.201 -2.070 1.00 93.19 98 TYR A N 1
ATOM 820 C CA . TYR A 1 98 ? 4.269 2.680 -3.422 1.00 93.19 98 TYR A CA 1
ATOM 821 C C . TYR A 1 98 ? 5.341 3.226 -4.374 1.00 93.19 98 TYR A C 1
ATOM 823 O O . TYR A 1 98 ? 5.995 2.444 -5.055 1.00 93.19 98 TYR A O 1
ATOM 831 N N . ASP A 1 99 ? 5.591 4.538 -4.352 1.00 91.00 99 ASP A N 1
ATOM 832 C CA . ASP A 1 99 ? 6.665 5.174 -5.127 1.00 91.00 99 ASP A CA 1
ATOM 833 C C . ASP A 1 99 ? 8.047 4.639 -4.709 1.00 91.00 99 ASP A C 1
ATOM 835 O O . ASP A 1 99 ? 8.916 4.409 -5.552 1.00 91.00 99 ASP A O 1
ATOM 839 N N . GLY A 1 100 ? 8.243 4.403 -3.405 1.00 92.50 100 GLY A N 1
ATOM 840 C CA . GLY A 1 100 ? 9.450 3.782 -2.862 1.00 92.50 100 GLY A CA 1
ATOM 841 C C . GLY A 1 100 ? 9.633 2.345 -3.341 1.00 92.50 100 GLY A C 1
ATOM 842 O O . GLY A 1 100 ? 10.708 2.002 -3.810 1.00 92.50 100 GLY A O 1
ATOM 843 N N . TRP A 1 101 ? 8.577 1.529 -3.304 1.00 95.12 101 TRP A N 1
ATOM 844 C CA . TRP A 1 101 ? 8.620 0.167 -3.838 1.00 95.12 101 TRP A CA 1
ATOM 845 C C . TRP A 1 101 ? 8.916 0.141 -5.342 1.00 95.12 101 TRP A C 1
ATOM 847 O O . TRP A 1 101 ? 9.790 -0.606 -5.757 1.00 95.12 101 TRP A O 1
ATOM 857 N N . ILE A 1 102 ? 8.282 0.999 -6.151 1.00 92.50 102 ILE A N 1
ATOM 858 C CA . ILE A 1 102 ? 8.619 1.114 -7.581 1.00 92.50 102 ILE A CA 1
ATOM 859 C C . ILE A 1 102 ? 10.101 1.463 -7.760 1.00 92.50 102 ILE A C 1
ATOM 861 O O . ILE A 1 102 ? 10.766 0.866 -8.594 1.00 92.50 102 ILE A O 1
ATOM 865 N N . SER A 1 103 ? 10.622 2.409 -6.974 1.00 90.88 103 SER A N 1
ATOM 866 C CA . SER A 1 103 ? 12.028 2.833 -7.062 1.00 90.88 103 SER A CA 1
ATOM 867 C C . SER A 1 103 ? 13.026 1.767 -6.593 1.00 90.88 103 SER A C 1
ATOM 869 O O . SER A 1 103 ? 14.185 1.823 -6.990 1.00 90.88 103 SER A O 1
ATOM 871 N N . ASP A 1 104 ? 12.607 0.844 -5.723 1.00 90.50 104 ASP A N 1
ATOM 872 C CA . ASP A 1 104 ? 13.438 -0.271 -5.255 1.00 90.50 104 ASP A CA 1
ATOM 873 C C . ASP A 1 104 ? 13.548 -1.383 -6.319 1.00 90.50 104 ASP A C 1
ATOM 875 O O . ASP A 1 104 ? 14.586 -2.037 -6.414 1.00 90.50 104 ASP A O 1
ATOM 879 N N . GLU A 1 105 ? 12.480 -1.607 -7.092 1.00 89.12 105 GLU A N 1
ATOM 880 C CA . GLU A 1 105 ? 12.342 -2.730 -8.034 1.00 89.12 105 GLU A CA 1
ATOM 881 C C . GLU A 1 105 ? 12.670 -2.362 -9.500 1.00 89.12 105 GLU A C 1
ATOM 883 O O . GLU A 1 105 ? 12.906 -3.255 -10.316 1.00 89.12 105 GLU A O 1
ATOM 888 N N . TRP A 1 106 ? 12.665 -1.070 -9.859 1.00 78.25 106 TRP A N 1
ATOM 889 C CA . TRP A 1 106 ? 12.955 -0.551 -11.209 1.00 78.25 106 TRP A CA 1
ATOM 890 C C . TRP A 1 106 ? 14.368 0.034 -11.343 1.00 78.25 106 TRP A C 1
ATOM 892 O O . TRP A 1 106 ? 15.079 -0.343 -12.308 1.00 78.25 106 TRP A O 1
#